Protein AF-A0A2G2FD47-F1 (afdb_monomer_lite)

Secondary structure (DSSP, 8-state):
--HHHHHHHHHHHTS---PPPP-GGGTTTEEEEEE-GGGHHHH-SEEEEEE---BPPGGGTTSB-B-HHHHHTSS-EEEEEE-GGGEEEEEEEETTEEEPPP---EEEEEETTTTEEEEEETTEEEEEEEEEEEEEEEEEBSSSTTPEEEEEEEEEEEE-

Sequence (160 aa):
MNKLILIIITLVFFINVSGQTFSKKDFVKTDWFTENNDSLFFVSDTIQLIQYTNYGSESAKGQYAEYEMKYFDHGDYLKFSFKRFGQFKYRGTYNNYKNFVPIAEFTWKFDKRKQVLKVFKEKQLQFKLKPISNEQIKIESRFAGQDLLTTNKLTLLKIE

Radius of gyration: 19.38 Å; chains: 1; bounding box: 33×54×52 Å

Foldseek 3Di:
DPPVVVVVVVVVVPPDPPFDADDPVVAEFWKWKWAQVVNCVLVDQKTKTWTQDAAADPVRGPHGFFDVCQVVVHFWMKMWGQYPPFFIAMWITDRNRTHHDPRQRKGWDADRVVQWIWIDGPNHTDWIKHWGDKDWDWGGTPHDPPDTDITIMIMIGTDD

Structure (mmCIF, N/CA/C/O backbone):
data_AF-A0A2G2FD47-F1
#
_entry.id   AF-A0A2G2FD47-F1
#
loop_
_atom_site.group_PDB
_atom_site.id
_atom_site.type_symbol
_atom_site.label_atom_id
_atom_site.label_alt_id
_atom_site.label_comp_id
_atom_site.label_asym_id
_atom_site.label_entity_id
_atom_site.label_seq_id
_atom_site.pdbx_PDB_ins_code
_atom_site.Cartn_x
_atom_site.Cartn_y
_atom_site.Cartn_z
_atom_site.occupancy
_atom_site.B_iso_or_equiv
_atom_site.auth_seq_id
_atom_site.auth_comp_id
_atom_site.auth_asym_id
_atom_site.auth_atom_id
_atom_site.pdbx_PDB_model_num
ATOM 1 N N . MET A 1 1 ? 13.545 -41.176 31.995 1.00 54.75 1 MET A N 1
ATOM 2 C CA . MET A 1 1 ? 14.304 -40.040 31.430 1.00 54.75 1 MET A CA 1
ATOM 3 C C . MET A 1 1 ? 13.504 -39.257 30.369 1.00 54.75 1 MET A C 1
ATOM 5 O O . MET A 1 1 ? 14.101 -38.660 29.490 1.00 54.75 1 MET A O 1
ATOM 9 N N . ASN A 1 2 ? 12.161 -39.194 30.466 1.00 59.25 2 ASN A N 1
ATOM 10 C CA . ASN A 1 2 ? 11.312 -38.720 29.350 1.00 59.25 2 ASN A CA 1
ATOM 11 C C . ASN A 1 2 ? 10.534 -37.422 29.636 1.00 59.25 2 ASN A C 1
ATOM 13 O O . ASN A 1 2 ? 10.064 -36.783 28.704 1.00 59.25 2 ASN A O 1
ATOM 17 N N . LYS A 1 3 ? 10.402 -36.998 30.902 1.00 59.41 3 LYS A N 1
ATOM 18 C CA . LYS A 1 3 ? 9.655 -35.772 31.254 1.00 59.41 3 LYS A CA 1
ATOM 19 C C . LYS A 1 3 ? 10.472 -34.493 31.038 1.00 59.41 3 LYS A C 1
ATOM 21 O O . LYS A 1 3 ? 9.927 -33.484 30.617 1.00 59.41 3 LYS A O 1
ATOM 26 N N . LEU A 1 4 ? 11.783 -34.562 31.273 1.00 69.75 4 LEU A N 1
ATOM 27 C CA . LEU A 1 4 ? 12.704 -33.426 31.141 1.00 69.75 4 LEU A CA 1
ATOM 28 C C . LEU A 1 4 ? 12.897 -33.014 29.672 1.00 69.75 4 LEU A C 1
ATOM 30 O O . LEU A 1 4 ? 12.887 -31.830 29.359 1.00 69.75 4 LEU A O 1
ATOM 34 N N . ILE A 1 5 ? 12.959 -33.994 28.766 1.00 72.88 5 ILE A N 1
ATOM 35 C CA . ILE A 1 5 ? 13.027 -33.766 27.315 1.00 72.88 5 ILE A CA 1
ATOM 36 C C . ILE A 1 5 ? 11.739 -33.099 26.809 1.00 72.88 5 ILE A C 1
ATOM 38 O O . ILE A 1 5 ? 11.809 -32.156 26.027 1.00 72.88 5 ILE A O 1
ATOM 42 N N . LEU A 1 6 ? 10.569 -33.523 27.302 1.00 68.88 6 LEU A N 1
ATOM 43 C CA . LEU A 1 6 ? 9.285 -32.950 26.887 1.00 68.88 6 LEU A CA 1
ATOM 44 C C . LEU A 1 6 ? 9.140 -31.471 27.289 1.00 68.88 6 LEU A C 1
ATOM 46 O O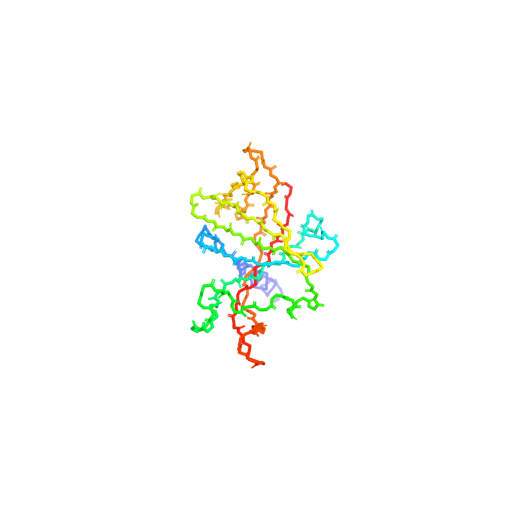 . LEU A 1 6 ? 8.576 -30.693 26.529 1.00 68.88 6 LEU A O 1
ATOM 50 N N . ILE A 1 7 ? 9.678 -31.087 28.455 1.00 73.12 7 ILE A N 1
ATOM 51 C CA . ILE A 1 7 ? 9.686 -29.700 28.961 1.00 73.12 7 ILE A CA 1
ATOM 52 C C . ILE A 1 7 ? 10.640 -28.818 28.148 1.00 73.12 7 ILE A C 1
ATOM 54 O O . ILE A 1 7 ? 10.319 -27.672 27.847 1.00 73.12 7 ILE A O 1
ATOM 58 N N . ILE A 1 8 ? 11.804 -29.350 27.765 1.00 67.81 8 ILE A N 1
ATOM 59 C CA . ILE A 1 8 ? 12.760 -28.625 26.919 1.00 67.81 8 ILE A CA 1
ATOM 60 C C . ILE A 1 8 ? 12.162 -28.402 25.524 1.00 67.81 8 ILE A C 1
ATOM 62 O O . ILE A 1 8 ? 12.252 -27.297 24.997 1.00 67.81 8 ILE A O 1
ATOM 66 N N . ILE A 1 9 ? 11.482 -29.403 24.953 1.00 65.19 9 ILE A N 1
ATOM 67 C CA . ILE A 1 9 ? 10.825 -29.279 23.644 1.00 65.19 9 ILE A CA 1
ATOM 68 C C . ILE A 1 9 ? 9.699 -28.235 23.686 1.00 65.19 9 ILE A C 1
ATOM 70 O O . ILE A 1 9 ? 9.634 -27.394 22.793 1.00 65.19 9 ILE A O 1
ATOM 74 N N . THR A 1 10 ? 8.851 -28.212 24.721 1.00 63.12 10 THR A N 1
ATOM 75 C CA . THR A 1 10 ? 7.810 -27.174 24.838 1.00 63.12 10 THR A CA 1
ATOM 76 C C . THR A 1 10 ? 8.385 -25.779 25.068 1.00 63.12 10 THR A C 1
ATOM 78 O O . THR A 1 10 ? 7.866 -24.832 24.481 1.00 63.12 10 THR A O 1
ATOM 81 N N . LEU A 1 11 ? 9.477 -25.622 25.827 1.00 60.38 11 LEU A N 1
ATOM 82 C CA . LEU A 1 11 ? 10.134 -24.317 25.996 1.00 60.38 11 LEU A CA 1
ATOM 83 C C . LEU A 1 11 ? 10.708 -23.768 24.678 1.00 60.38 11 LEU A C 1
ATOM 85 O O . LEU A 1 11 ? 10.678 -22.559 24.458 1.00 60.38 11 LEU A O 1
ATOM 89 N N . VAL A 1 12 ? 11.194 -24.643 23.789 1.00 59.81 12 VAL A N 1
ATOM 90 C CA . VAL A 1 12 ? 11.773 -24.252 22.490 1.00 59.81 12 VAL A CA 1
ATOM 91 C C . VAL A 1 12 ? 10.702 -23.777 21.493 1.00 59.81 12 VAL A C 1
ATOM 93 O O . VAL A 1 12 ? 10.982 -22.920 20.659 1.00 59.81 12 VAL A O 1
ATOM 96 N N . PHE A 1 13 ? 9.446 -24.222 21.619 1.00 57.09 13 PHE A N 1
ATOM 97 C CA . PHE A 1 13 ? 8.336 -23.692 20.807 1.00 57.09 13 PHE A CA 1
ATOM 98 C C . PHE A 1 13 ? 7.789 -22.341 21.298 1.00 57.09 13 PHE A C 1
ATOM 100 O O . PHE A 1 13 ? 7.105 -21.652 20.543 1.00 57.09 13 PHE A O 1
ATOM 107 N N . PHE A 1 14 ? 8.114 -21.921 22.527 1.00 54.12 14 PHE A N 1
ATOM 108 C CA . PHE A 1 14 ? 7.771 -20.589 23.046 1.00 54.12 14 PHE A CA 1
ATOM 109 C C . PHE A 1 14 ? 8.799 -19.510 22.694 1.00 54.12 14 PHE A C 1
ATOM 111 O O . PHE A 1 14 ? 8.625 -18.355 23.091 1.00 54.12 14 PHE A O 1
ATOM 118 N N . ILE A 1 15 ? 9.852 -19.842 21.935 1.00 54.75 15 ILE A N 1
ATOM 119 C CA . ILE A 1 15 ? 10.836 -18.861 21.474 1.00 54.75 15 ILE A CA 1
ATOM 120 C C . ILE A 1 15 ? 10.205 -18.023 20.353 1.00 54.75 15 ILE A C 1
ATOM 122 O O . ILE A 1 15 ? 10.418 -18.243 19.170 1.00 54.75 15 ILE A O 1
ATOM 126 N N . ASN A 1 16 ? 9.396 -17.056 20.779 1.00 45.72 16 ASN A N 1
ATOM 127 C CA . ASN A 1 16 ? 9.022 -15.837 20.081 1.00 45.72 16 ASN A CA 1
ATOM 128 C C . ASN A 1 16 ? 8.660 -16.012 18.601 1.00 45.72 16 ASN A C 1
ATOM 130 O O . ASN A 1 16 ? 9.454 -15.715 17.707 1.00 45.72 16 ASN A O 1
ATOM 134 N N . VAL A 1 17 ? 7.382 -16.306 18.346 1.00 49.72 17 VAL A N 1
ATOM 135 C CA . VAL A 1 17 ? 6.717 -15.806 17.135 1.00 49.72 17 VAL A CA 1
ATOM 136 C C . VAL A 1 17 ? 6.630 -14.279 17.267 1.00 49.72 17 VAL A C 1
ATOM 138 O O . VAL A 1 17 ? 5.586 -13.707 17.578 1.00 49.72 17 VAL A O 1
ATOM 141 N N . SER A 1 18 ? 7.766 -13.602 17.109 1.00 56.28 18 SER A N 1
ATOM 142 C CA . SER A 1 18 ? 7.821 -12.152 16.986 1.00 56.28 18 SER A CA 1
ATOM 143 C C . SER A 1 18 ? 7.249 -11.805 15.621 1.00 56.28 18 SER A C 1
ATOM 145 O O . SER A 1 18 ? 7.959 -11.785 14.618 1.00 56.28 18 SER A O 1
ATOM 147 N N . GLY A 1 19 ? 5.936 -11.581 15.574 1.00 65.44 19 GLY A N 1
ATOM 148 C CA . GLY A 1 19 ? 5.288 -11.028 14.390 1.00 65.44 19 GLY A CA 1
ATOM 149 C C . GLY A 1 19 ? 5.933 -9.695 13.998 1.00 65.44 19 GLY A C 1
ATOM 150 O O . GLY A 1 19 ? 6.402 -8.939 14.858 1.00 65.44 19 GLY A O 1
ATOM 151 N N . GLN A 1 20 ? 5.963 -9.398 12.696 1.00 80.50 20 GLN A N 1
ATOM 152 C CA . GLN A 1 20 ? 6.461 -8.111 12.211 1.00 80.50 20 GLN A CA 1
ATOM 153 C C . GLN A 1 20 ? 5.692 -6.970 12.893 1.00 80.50 20 GLN A C 1
ATOM 155 O O . GLN A 1 20 ? 4.461 -6.961 12.929 1.00 80.50 20 GLN A O 1
ATOM 160 N N . THR A 1 21 ? 6.423 -6.013 13.465 1.00 88.50 21 THR A N 1
ATOM 161 C CA . THR A 1 21 ? 5.822 -4.841 14.107 1.00 88.50 21 THR A CA 1
ATOM 162 C C . THR A 1 21 ? 5.853 -3.667 13.146 1.00 88.50 21 THR A C 1
ATOM 164 O O . THR A 1 21 ? 6.919 -3.211 12.743 1.00 88.50 21 THR A O 1
ATOM 167 N N . PHE A 1 22 ? 4.678 -3.130 12.853 1.00 93.12 22 PHE A N 1
ATOM 168 C CA . PHE A 1 22 ? 4.490 -1.975 11.994 1.00 93.12 22 PHE A CA 1
ATOM 169 C C . PHE A 1 22 ? 4.301 -0.698 12.809 1.00 93.12 22 PHE A C 1
ATOM 171 O O . PHE A 1 22 ? 3.933 -0.687 13.993 1.00 93.12 22 PHE A O 1
ATOM 178 N N . SER A 1 23 ? 4.546 0.421 12.148 1.00 93.00 23 SER A N 1
ATOM 179 C CA . SER A 1 23 ? 4.448 1.767 12.676 1.00 93.00 23 SER A CA 1
ATOM 180 C C . SER A 1 23 ? 3.790 2.698 11.660 1.00 93.00 23 SER A C 1
ATOM 182 O O . SER A 1 23 ? 3.687 2.418 10.472 1.00 93.00 23 SER A O 1
ATOM 184 N N . LYS A 1 24 ? 3.393 3.892 12.108 1.00 91.31 24 LYS A N 1
ATOM 185 C CA . LYS A 1 24 ? 2.857 4.923 11.208 1.00 91.31 24 LYS A CA 1
ATOM 186 C C . LYS A 1 24 ? 3.849 5.321 10.101 1.00 91.31 24 LYS A C 1
ATOM 188 O O . LYS A 1 24 ? 3.416 5.804 9.056 1.00 91.31 24 LYS A O 1
ATOM 193 N N . LYS A 1 25 ? 5.159 5.166 10.335 1.00 91.38 25 LYS A N 1
ATOM 194 C CA . LYS A 1 25 ? 6.200 5.544 9.370 1.00 91.38 25 LYS A CA 1
ATOM 195 C C . LYS A 1 25 ? 6.193 4.649 8.133 1.00 91.38 25 LYS A C 1
ATOM 197 O O . LYS A 1 25 ? 6.512 5.146 7.064 1.00 91.38 25 LYS A O 1
ATOM 202 N N . ASP A 1 26 ? 5.740 3.409 8.277 1.00 91.00 26 ASP A N 1
ATOM 203 C CA . ASP A 1 26 ? 5.666 2.432 7.184 1.00 91.00 26 ASP A CA 1
ATOM 204 C C . ASP A 1 26 ? 4.558 2.771 6.174 1.00 91.00 26 ASP A C 1
ATOM 206 O O . ASP A 1 26 ? 4.576 2.313 5.039 1.00 91.00 26 ASP A O 1
ATOM 210 N N . PHE A 1 27 ? 3.615 3.632 6.571 1.00 92.00 27 PHE A N 1
ATOM 211 C CA . PHE A 1 27 ? 2.508 4.082 5.728 1.00 92.00 27 PHE A CA 1
ATOM 212 C C . PHE A 1 27 ? 2.632 5.557 5.333 1.00 92.00 27 PHE A C 1
ATOM 214 O O . PHE A 1 27 ? 2.196 5.956 4.263 1.00 92.00 27 PHE A O 1
ATOM 221 N N . VAL A 1 28 ? 3.190 6.437 6.164 1.00 93.94 28 VAL A N 1
ATOM 222 C CA . VAL A 1 28 ? 3.151 7.878 5.865 1.00 93.94 28 VAL A CA 1
ATOM 223 C C . VAL A 1 28 ? 4.005 8.244 4.643 1.00 93.94 28 VAL A C 1
ATOM 225 O O . VAL A 1 28 ? 5.170 7.883 4.559 1.00 93.94 28 VAL A O 1
ATOM 228 N N . LYS A 1 29 ? 3.443 9.053 3.737 1.00 93.25 29 LYS A N 1
ATOM 229 C CA . LYS A 1 29 ? 4.070 9.487 2.473 1.00 93.25 29 LYS A CA 1
ATOM 230 C C . LYS A 1 29 ? 4.461 8.324 1.557 1.00 93.25 29 LYS A C 1
ATOM 232 O O . LYS A 1 29 ? 5.484 8.394 0.885 1.00 93.25 29 LYS A O 1
ATOM 237 N N . THR A 1 30 ? 3.632 7.293 1.517 1.00 94.94 30 THR A N 1
ATOM 238 C CA . THR A 1 30 ? 3.832 6.150 0.629 1.00 94.94 30 THR A CA 1
ATOM 239 C C . THR A 1 30 ? 2.712 6.081 -0.396 1.00 94.94 30 THR A C 1
ATOM 241 O O . THR A 1 30 ? 1.572 6.481 -0.124 1.00 94.94 30 THR A O 1
ATOM 244 N N . ASP A 1 31 ? 3.065 5.597 -1.578 1.00 95.31 31 ASP A N 1
ATOM 245 C CA . ASP A 1 31 ? 2.145 5.328 -2.667 1.00 95.31 31 ASP A CA 1
ATOM 246 C C . ASP A 1 31 ? 2.240 3.831 -2.996 1.00 95.31 31 ASP A C 1
ATOM 248 O O . ASP A 1 31 ? 3.328 3.256 -2.975 1.00 95.31 31 ASP A O 1
ATOM 252 N N . TRP A 1 32 ? 1.096 3.200 -3.245 1.00 95.75 32 TRP A N 1
ATOM 253 C CA . TRP A 1 32 ? 0.967 1.753 -3.426 1.00 95.75 32 TRP A CA 1
ATOM 254 C C . TRP A 1 32 ? 0.015 1.425 -4.566 1.00 95.75 32 TRP A C 1
ATOM 256 O O . TRP A 1 32 ? -0.806 2.262 -4.944 1.00 95.75 32 TRP A O 1
ATOM 266 N N . PHE A 1 33 ? 0.057 0.187 -5.042 1.00 94.81 33 PHE A N 1
ATOM 267 C CA . PHE A 1 33 ? -0.939 -0.372 -5.940 1.00 94.81 33 PHE A CA 1
ATOM 268 C C . PHE A 1 33 ? -1.344 -1.794 -5.559 1.00 94.81 33 PHE A C 1
ATOM 270 O O . PHE A 1 33 ? -0.608 -2.494 -4.875 1.00 94.81 33 PHE A O 1
ATOM 277 N N . THR A 1 34 ? -2.538 -2.203 -5.967 1.00 93.69 34 THR A N 1
ATOM 278 C CA . THR A 1 34 ? -3.085 -3.543 -5.724 1.00 93.69 34 THR A CA 1
ATOM 279 C C . THR A 1 34 ? -3.925 -3.978 -6.908 1.00 93.69 34 THR A C 1
ATOM 281 O O . THR A 1 34 ? -4.458 -3.131 -7.632 1.00 93.69 34 THR A O 1
ATOM 284 N N . GLU A 1 35 ? -4.060 -5.284 -7.068 1.00 91.94 35 GLU A N 1
ATOM 285 C CA . GLU A 1 35 ? -4.931 -5.881 -8.065 1.00 91.94 35 GLU A CA 1
ATOM 286 C C . GLU A 1 35 ? -6.386 -5.513 -7.774 1.00 91.94 35 GLU A C 1
ATOM 288 O O . GLU A 1 35 ? -6.817 -5.446 -6.620 1.00 91.94 35 GLU A O 1
ATOM 293 N N . ASN A 1 36 ? -7.151 -5.243 -8.825 1.00 87.56 36 ASN A N 1
ATOM 294 C CA . ASN A 1 36 ? -8.580 -5.001 -8.689 1.00 87.56 36 ASN A CA 1
ATOM 295 C C . ASN A 1 36 ? -9.361 -5.527 -9.889 1.00 87.56 36 ASN A C 1
ATOM 297 O O . ASN A 1 36 ? -10.332 -4.902 -10.323 1.00 87.56 36 ASN A O 1
ATOM 301 N N . ASN A 1 37 ? -8.934 -6.682 -10.400 1.00 81.12 37 ASN A N 1
ATOM 302 C CA . ASN A 1 37 ? -9.770 -7.465 -11.291 1.00 81.12 37 ASN A CA 1
ATOM 303 C C . ASN A 1 37 ? -11.102 -7.766 -10.575 1.00 81.12 37 ASN A C 1
ATOM 305 O O . ASN A 1 37 ? -11.111 -8.002 -9.365 1.00 81.12 37 ASN A O 1
ATOM 309 N N . ASP A 1 38 ? -12.228 -7.646 -11.274 1.00 75.12 38 ASP A N 1
ATOM 310 C CA . ASP A 1 38 ? -13.574 -7.935 -10.748 1.00 75.12 38 ASP A CA 1
ATOM 311 C C . ASP A 1 38 ? -13.981 -7.208 -9.441 1.00 75.12 38 ASP A C 1
ATOM 313 O O . ASP A 1 38 ? -14.854 -7.662 -8.704 1.00 75.12 38 ASP A O 1
ATOM 317 N N . SER A 1 39 ? -13.387 -6.046 -9.127 1.00 73.06 39 SER A N 1
ATOM 318 C CA . SER A 1 39 ? -13.635 -5.298 -7.871 1.00 73.06 39 SER A CA 1
ATOM 319 C C . SER A 1 39 ? -13.257 -6.051 -6.579 1.00 73.06 39 SER A C 1
ATOM 321 O O . SER A 1 39 ? -13.762 -5.732 -5.494 1.00 73.06 39 SER A O 1
ATOM 323 N N . LEU A 1 40 ? -12.342 -7.023 -6.668 1.00 70.12 40 LEU A N 1
ATOM 324 C CA . LEU A 1 40 ? -11.953 -7.905 -5.562 1.00 70.12 40 LEU A CA 1
ATOM 325 C C . LEU A 1 40 ? -11.390 -7.179 -4.333 1.00 70.12 40 LEU A C 1
ATOM 327 O O . LEU A 1 40 ? -11.525 -7.694 -3.223 1.00 70.12 40 LEU A O 1
ATOM 331 N N . PHE A 1 41 ? -10.834 -5.970 -4.470 1.00 78.12 41 PHE A N 1
ATOM 332 C CA . PHE A 1 41 ? -10.280 -5.219 -3.335 1.00 78.12 41 PHE A CA 1
ATOM 333 C C . PHE A 1 41 ? -11.278 -5.038 -2.182 1.00 78.12 41 PHE A C 1
ATOM 335 O O . PHE A 1 41 ? -10.908 -5.122 -1.011 1.00 78.12 41 PHE A O 1
ATOM 342 N N . PHE A 1 42 ? -12.547 -4.763 -2.495 1.00 72.25 42 PHE A N 1
ATOM 343 C CA . PHE A 1 42 ? -13.551 -4.480 -1.468 1.00 72.25 42 PHE A CA 1
ATOM 344 C C . PHE A 1 42 ? -14.136 -5.748 -0.841 1.00 72.25 42 PHE A C 1
ATOM 346 O O . PHE A 1 42 ? -14.656 -5.680 0.278 1.00 72.25 42 PHE A O 1
ATOM 353 N N . VAL A 1 43 ? -14.030 -6.883 -1.535 1.00 75.25 43 VAL A N 1
ATOM 354 C CA . VAL A 1 43 ? -14.620 -8.168 -1.137 1.00 75.25 43 VAL A CA 1
ATOM 355 C C . VAL A 1 43 ? -13.601 -9.066 -0.437 1.00 75.25 43 VAL A C 1
ATOM 357 O O . VAL A 1 43 ? -13.970 -9.759 0.502 1.00 75.25 43 VAL A O 1
ATOM 360 N N . SER A 1 44 ? -12.330 -9.026 -0.844 1.00 81.31 44 SER A N 1
ATOM 361 C CA . SER A 1 44 ? -11.290 -9.916 -0.327 1.00 81.31 44 SER A CA 1
ATOM 362 C C . SER A 1 44 ? -10.980 -9.679 1.154 1.00 81.31 44 SER A C 1
ATOM 364 O O . SER A 1 44 ? -10.843 -8.540 1.615 1.00 81.31 44 SER A O 1
ATOM 366 N N . ASP A 1 45 ? -10.773 -10.778 1.880 1.00 87.06 45 ASP A N 1
ATOM 367 C CA . ASP A 1 45 ? -10.291 -10.762 3.261 1.00 87.06 45 ASP A CA 1
ATOM 368 C C . ASP A 1 45 ? -8.812 -10.385 3.344 1.00 87.06 45 ASP A C 1
ATOM 370 O O . ASP A 1 45 ? -8.363 -9.843 4.350 1.00 87.06 45 ASP A O 1
ATOM 374 N N . THR A 1 46 ? -8.034 -10.644 2.290 1.00 90.62 46 THR A N 1
ATOM 375 C CA . THR A 1 46 ? -6.601 -10.331 2.243 1.00 90.62 46 THR A CA 1
ATOM 376 C C . THR A 1 46 ? -6.273 -9.467 1.033 1.00 90.62 46 THR A C 1
ATOM 378 O O . THR A 1 46 ? -6.685 -9.749 -0.088 1.00 90.62 46 THR A O 1
ATOM 381 N N . ILE A 1 47 ? -5.502 -8.408 1.258 1.00 91.88 47 ILE A N 1
ATOM 382 C CA . ILE A 1 47 ? -5.114 -7.419 0.253 1.00 91.88 47 ILE A CA 1
ATOM 383 C C . ILE A 1 47 ? -3.591 -7.378 0.168 1.00 91.88 47 ILE A C 1
ATOM 385 O O . ILE A 1 47 ? -2.909 -7.297 1.190 1.00 91.88 47 ILE A O 1
ATOM 389 N N . GLN A 1 48 ? -3.058 -7.376 -1.052 1.00 94.25 48 GLN A N 1
ATOM 390 C CA . GLN A 1 48 ? -1.628 -7.217 -1.314 1.00 94.25 48 GLN A CA 1
ATOM 391 C C . GLN A 1 48 ? -1.359 -5.842 -1.920 1.00 94.25 48 GLN A C 1
ATOM 393 O O . GLN A 1 48 ? -1.853 -5.522 -2.997 1.00 94.25 48 GLN A O 1
ATOM 398 N N . LEU A 1 49 ? -0.575 -5.021 -1.230 1.00 95.25 49 LEU A N 1
ATOM 399 C CA . LEU A 1 49 ? -0.150 -3.712 -1.707 1.00 95.25 49 LEU A CA 1
ATOM 400 C C . LEU A 1 49 ? 1.305 -3.777 -2.164 1.00 95.25 49 LEU A C 1
ATOM 402 O O . LEU A 1 49 ? 2.178 -4.128 -1.376 1.00 95.25 49 LEU A O 1
ATOM 406 N N . ILE A 1 50 ? 1.580 -3.372 -3.397 1.00 97.06 50 ILE A N 1
ATOM 407 C CA . ILE A 1 50 ? 2.934 -3.207 -3.926 1.00 97.06 50 ILE A CA 1
ATOM 408 C C . ILE A 1 50 ? 3.317 -1.733 -3.859 1.00 97.06 50 ILE A C 1
ATOM 410 O O . ILE A 1 50 ? 2.536 -0.869 -4.256 1.00 97.06 50 ILE A O 1
ATOM 414 N N . GLN A 1 51 ? 4.490 -1.421 -3.320 1.00 97.00 51 GLN A N 1
ATOM 415 C CA . GLN A 1 51 ? 4.916 -0.040 -3.130 1.00 97.00 51 GLN A CA 1
ATOM 416 C C . GLN A 1 51 ? 5.454 0.566 -4.429 1.00 97.00 51 GLN A C 1
ATOM 418 O O . GLN A 1 51 ? 6.135 -0.095 -5.211 1.00 97.00 51 GLN A O 1
ATOM 423 N N . TYR A 1 52 ? 5.217 1.859 -4.622 1.00 95.56 52 TYR A N 1
ATOM 424 C CA . TYR A 1 52 ? 6.009 2.665 -5.541 1.00 95.56 52 TYR A CA 1
ATOM 425 C C . TYR A 1 52 ? 7.241 3.219 -4.820 1.00 95.56 52 TYR A C 1
ATOM 427 O O . TYR A 1 52 ? 7.127 4.092 -3.954 1.00 95.56 52 TYR A O 1
ATOM 435 N N . THR A 1 53 ? 8.420 2.712 -5.166 1.00 92.62 53 THR A N 1
ATOM 436 C CA . THR A 1 53 ? 9.711 3.092 -4.572 1.00 92.62 53 THR A CA 1
ATOM 437 C C . THR A 1 53 ? 10.706 3.626 -5.597 1.00 92.62 53 THR A C 1
ATOM 439 O O . THR A 1 53 ? 11.649 4.319 -5.219 1.00 92.62 53 THR A O 1
ATOM 442 N N . ASN A 1 54 ? 10.493 3.347 -6.881 1.00 90.75 54 ASN A N 1
ATOM 443 C CA . ASN A 1 54 ? 11.424 3.621 -7.963 1.00 90.75 54 ASN A CA 1
ATOM 444 C C . ASN A 1 54 ? 10.839 4.679 -8.901 1.00 90.75 54 ASN A C 1
ATOM 446 O O . ASN A 1 54 ? 9.728 4.547 -9.409 1.00 90.75 54 ASN A O 1
ATOM 450 N N . TYR A 1 55 ? 11.590 5.744 -9.159 1.00 87.94 55 TYR A N 1
ATOM 451 C CA . TYR A 1 55 ? 11.200 6.741 -10.153 1.00 87.94 55 TYR A CA 1
ATOM 452 C C . TYR A 1 55 ? 11.711 6.348 -11.538 1.00 87.94 55 TYR A C 1
ATOM 454 O O . TYR A 1 55 ? 12.710 5.642 -11.663 1.00 87.94 55 TYR A O 1
ATOM 462 N N . GLY A 1 56 ? 11.010 6.806 -12.575 1.00 84.69 56 GLY A N 1
ATOM 463 C CA . GLY A 1 56 ? 11.428 6.638 -13.961 1.00 84.69 56 GLY A 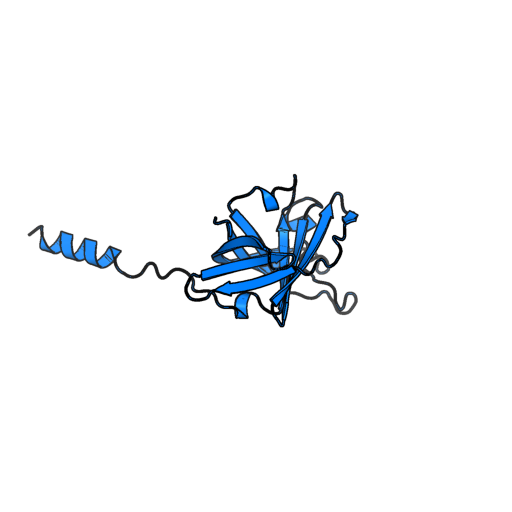CA 1
ATOM 464 C C . GLY A 1 56 ? 12.759 7.324 -14.270 1.00 84.69 56 GLY A C 1
ATOM 465 O O . GLY A 1 56 ? 13.291 8.096 -13.468 1.00 84.69 56 GLY A O 1
ATOM 466 N N . SER A 1 57 ? 13.274 7.047 -15.469 1.00 83.38 57 SER A N 1
ATOM 467 C CA . SER A 1 57 ? 14.459 7.710 -16.019 1.00 83.38 57 SER A CA 1
ATOM 468 C C . SER A 1 57 ? 14.292 9.232 -16.054 1.00 83.38 57 SER A C 1
ATOM 470 O O . SER A 1 57 ? 13.194 9.769 -15.903 1.00 83.38 57 SER A O 1
ATOM 472 N N . GLU A 1 58 ? 15.382 9.953 -16.311 1.00 80.69 58 GLU A N 1
ATOM 473 C CA . GLU A 1 58 ? 15.378 11.419 -16.381 1.00 80.69 58 GLU A CA 1
ATOM 474 C C . GLU A 1 58 ? 14.327 11.977 -17.363 1.00 80.69 58 GLU A C 1
ATOM 476 O O . GLU A 1 58 ? 13.652 12.961 -17.061 1.00 80.69 58 GLU A O 1
ATOM 481 N N . SER A 1 59 ? 14.093 11.279 -18.480 1.00 79.44 59 SER A N 1
ATOM 482 C CA . SER A 1 59 ? 13.052 11.583 -19.475 1.00 79.44 59 SER A CA 1
ATOM 483 C C . SER A 1 59 ? 11.606 11.370 -18.993 1.00 79.44 59 SER A C 1
ATOM 485 O O . SER A 1 59 ? 10.676 11.882 -19.611 1.00 79.44 59 SER A O 1
ATOM 487 N N . ALA A 1 60 ? 11.398 10.649 -17.888 1.00 80.38 60 ALA A N 1
ATOM 488 C CA . ALA A 1 60 ? 10.099 10.344 -17.281 1.00 80.38 60 ALA A CA 1
ATOM 489 C C . ALA A 1 60 ? 10.009 10.845 -15.825 1.00 80.38 60 ALA A C 1
ATOM 491 O O . ALA A 1 60 ? 9.298 10.275 -14.989 1.00 80.38 60 ALA A O 1
ATOM 492 N N . LYS A 1 61 ? 10.739 11.922 -15.507 1.00 72.62 61 LYS A N 1
ATOM 493 C CA . LYS A 1 61 ? 10.838 12.483 -14.156 1.00 72.62 61 LYS A CA 1
ATOM 494 C C . LYS A 1 61 ? 9.455 12.742 -13.549 1.00 72.62 61 LYS A C 1
ATOM 496 O O . LYS A 1 61 ? 8.614 13.426 -14.126 1.00 72.62 61 LYS A O 1
ATOM 501 N N . GLY A 1 62 ? 9.232 12.197 -12.354 1.00 78.94 62 GLY A N 1
ATOM 502 C CA . GLY A 1 62 ? 7.961 12.305 -11.627 1.00 78.94 62 GLY A CA 1
ATOM 503 C C . GLY A 1 62 ? 6.968 11.168 -11.888 1.00 78.94 62 GLY A C 1
ATOM 504 O O . GLY A 1 62 ? 5.921 11.137 -11.245 1.00 78.94 62 GLY A O 1
ATOM 505 N N . GLN A 1 63 ? 7.290 10.220 -12.773 1.00 87.81 63 GLN A N 1
ATOM 506 C CA . GLN A 1 63 ? 6.551 8.965 -12.915 1.00 87.81 63 GLN A CA 1
ATOM 507 C C . GLN A 1 63 ? 7.250 7.835 -12.159 1.00 87.81 63 GLN A C 1
ATOM 509 O O . GLN A 1 63 ? 8.465 7.861 -11.965 1.00 87.81 63 GLN A O 1
ATOM 514 N N . TYR A 1 64 ? 6.474 6.841 -11.738 1.00 91.62 64 TYR A N 1
ATOM 515 C CA . TYR A 1 64 ? 6.992 5.633 -11.108 1.00 91.62 64 TYR A CA 1
ATOM 516 C C . TYR A 1 64 ? 7.407 4.599 -12.152 1.00 91.62 64 TYR A C 1
ATOM 518 O O . TYR A 1 64 ? 6.717 4.426 -13.160 1.00 91.62 64 TYR A O 1
ATOM 526 N N . ALA A 1 65 ? 8.532 3.931 -11.910 1.00 92.25 65 ALA A N 1
ATOM 527 C CA . ALA A 1 65 ? 9.102 2.952 -12.826 1.00 92.25 65 ALA A CA 1
ATOM 528 C C . ALA A 1 65 ? 8.403 1.592 -12.745 1.00 92.25 65 ALA A C 1
ATOM 530 O O . ALA A 1 65 ? 8.387 0.873 -13.736 1.00 92.25 65 ALA A O 1
ATOM 531 N N . GLU A 1 66 ? 7.782 1.259 -11.613 1.00 93.19 66 GLU A N 1
ATOM 532 C CA . GLU A 1 66 ? 7.048 0.009 -11.411 1.00 93.19 66 GLU A CA 1
ATOM 533 C C . GLU A 1 66 ? 5.965 -0.191 -12.473 1.00 93.19 66 GLU A C 1
ATOM 535 O O . GLU A 1 66 ? 5.153 0.712 -12.692 1.00 93.19 66 GLU A O 1
ATOM 540 N N . TYR A 1 67 ? 5.920 -1.361 -13.113 1.00 91.75 67 TYR A N 1
ATOM 541 C CA . TYR A 1 67 ? 4.953 -1.675 -14.166 1.00 91.75 67 TYR A CA 1
ATOM 542 C C . TYR A 1 67 ? 3.790 -2.530 -13.644 1.00 91.75 67 TYR A C 1
ATOM 544 O O . TYR A 1 67 ? 3.847 -3.755 -13.674 1.00 91.75 67 TYR A O 1
ATOM 552 N N . GLU A 1 68 ? 2.698 -1.896 -13.202 1.00 92.62 68 GLU A N 1
ATOM 553 C CA . GLU A 1 68 ? 1.571 -2.617 -12.580 1.00 92.62 68 GLU A CA 1
ATOM 554 C C . GLU A 1 68 ? 0.900 -3.585 -13.549 1.00 92.62 68 GLU A C 1
ATOM 556 O O . GLU A 1 68 ? 0.604 -4.711 -13.173 1.00 92.62 68 GLU A O 1
ATOM 561 N N . MET A 1 69 ? 0.696 -3.159 -14.802 1.00 89.88 69 MET A N 1
ATOM 562 C CA . MET A 1 69 ? 0.002 -3.989 -15.790 1.00 89.88 69 MET A CA 1
ATOM 563 C C . MET A 1 69 ? 0.757 -5.273 -16.094 1.00 89.88 69 MET A C 1
ATOM 565 O O . MET A 1 69 ? 0.149 -6.313 -16.295 1.00 89.88 69 MET A O 1
ATOM 569 N N . LYS A 1 70 ? 2.087 -5.192 -16.123 1.00 90.69 70 LYS A N 1
ATOM 570 C CA . LYS A 1 70 ? 2.928 -6.355 -16.367 1.00 90.69 70 LYS A CA 1
ATOM 571 C C . LYS A 1 70 ? 3.033 -7.245 -15.131 1.00 90.69 70 LYS A C 1
ATOM 573 O O . LYS A 1 70 ? 3.101 -8.456 -15.262 1.00 90.69 70 LYS A O 1
ATOM 578 N N . TYR A 1 71 ? 2.985 -6.648 -13.938 1.00 91.94 71 TYR A N 1
ATOM 579 C CA . TYR A 1 71 ? 2.954 -7.395 -12.683 1.00 91.94 71 TYR A CA 1
ATOM 580 C C . TYR A 1 71 ? 1.660 -8.200 -12.493 1.00 91.94 71 TYR A C 1
ATOM 582 O O . TYR A 1 71 ? 1.726 -9.328 -12.017 1.00 91.94 71 TYR A O 1
ATOM 590 N N . PHE A 1 72 ? 0.504 -7.638 -12.859 1.00 91.56 72 PHE A N 1
ATOM 591 C CA . PHE A 1 72 ? -0.788 -8.325 -12.737 1.00 91.56 72 PHE A CA 1
ATOM 592 C C . PHE A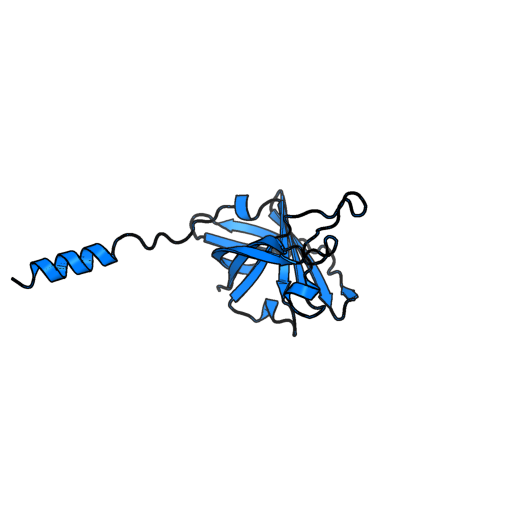 1 72 ? -1.224 -9.079 -13.997 1.00 91.56 72 PHE A C 1
ATOM 594 O O . PHE A 1 72 ? -2.190 -9.822 -13.937 1.00 91.56 72 PHE A O 1
ATOM 601 N N . ASP A 1 73 ? -0.544 -8.897 -15.130 1.00 91.06 73 ASP A N 1
ATOM 602 C CA . ASP A 1 73 ? -0.957 -9.413 -16.447 1.00 91.06 73 ASP A CA 1
ATOM 603 C C . ASP A 1 73 ? -2.310 -8.853 -16.954 1.00 91.06 73 ASP A C 1
ATOM 605 O O . ASP A 1 73 ? -2.962 -9.415 -17.830 1.00 91.06 73 ASP A O 1
ATOM 609 N N . HIS A 1 74 ? -2.749 -7.702 -16.424 1.00 89.62 74 HIS A N 1
ATOM 610 C CA . HIS A 1 74 ? -3.938 -6.973 -16.886 1.00 89.62 74 HIS A CA 1
ATOM 611 C C . HIS A 1 74 ? -3.928 -5.487 -16.469 1.00 89.62 74 HIS A C 1
ATOM 613 O O . HIS A 1 74 ? -3.077 -5.017 -15.716 1.00 89.62 74 HIS A O 1
ATOM 619 N N . GLY A 1 75 ? -4.888 -4.706 -16.977 1.00 87.44 75 GLY A N 1
ATOM 620 C CA . GLY A 1 75 ? -4.970 -3.246 -16.805 1.00 87.44 75 GLY A CA 1
ATOM 621 C C . GLY A 1 75 ? -5.667 -2.737 -15.537 1.00 87.44 75 GLY A C 1
ATOM 622 O O . GLY A 1 75 ? -5.797 -1.518 -15.373 1.00 87.44 75 GLY A O 1
ATOM 623 N N . ASP A 1 76 ? -6.113 -3.638 -14.660 1.00 89.19 76 ASP A N 1
ATOM 624 C CA . ASP A 1 76 ? -7.143 -3.345 -13.654 1.00 89.19 76 ASP A CA 1
ATOM 625 C C . ASP A 1 76 ? -6.567 -3.345 -12.238 1.00 89.19 76 ASP A C 1
ATOM 627 O O . ASP A 1 76 ? -6.338 -4.380 -11.618 1.00 89.19 76 ASP A O 1
ATOM 631 N N . TYR A 1 77 ? -6.312 -2.156 -11.703 1.00 90.50 77 TYR A N 1
ATOM 632 C CA . TYR A 1 77 ? -5.640 -2.005 -10.416 1.00 90.50 77 TYR A CA 1
ATOM 633 C C . TYR A 1 77 ? -6.088 -0.741 -9.689 1.00 90.50 77 TYR A C 1
ATOM 635 O O . TYR A 1 77 ? -6.471 0.264 -10.299 1.00 90.50 77 TYR A O 1
ATOM 643 N N . LEU A 1 78 ? -5.988 -0.753 -8.360 1.00 90.31 78 LEU A N 1
ATOM 644 C CA . LEU A 1 78 ? -6.142 0.448 -7.542 1.00 90.31 78 LEU A CA 1
ATOM 645 C C . LEU A 1 78 ? -4.772 0.983 -7.144 1.00 90.31 78 LEU A C 1
ATOM 647 O O . LEU A 1 78 ? -3.851 0.230 -6.854 1.00 90.31 78 LEU A O 1
ATOM 651 N N . LYS A 1 79 ? -4.662 2.305 -7.093 1.00 91.62 79 LYS A N 1
ATOM 652 C CA . LYS A 1 79 ? -3.538 3.056 -6.538 1.00 91.62 79 LYS A CA 1
ATOM 653 C C . LYS A 1 79 ? -3.967 3.676 -5.226 1.00 91.62 79 LYS A C 1
ATOM 655 O O . LYS A 1 79 ? -5.020 4.306 -5.196 1.00 91.62 79 LYS A O 1
ATOM 660 N N . PHE A 1 80 ? -3.144 3.583 -4.191 1.00 91.19 80 PHE A N 1
ATOM 661 C CA . PHE A 1 80 ? -3.372 4.198 -2.886 1.00 91.19 80 PHE A CA 1
ATOM 662 C C . PHE A 1 80 ? -2.263 5.172 -2.536 1.00 91.19 80 PHE A C 1
ATOM 664 O O . PHE A 1 80 ? -1.096 4.929 -2.816 1.00 91.19 80 PHE A O 1
ATOM 671 N N . SER A 1 81 ? -2.629 6.243 -1.847 1.00 92.38 81 SER A N 1
ATOM 672 C CA . SER A 1 81 ? -1.702 7.252 -1.363 1.00 92.38 81 SER A CA 1
ATOM 673 C C . SER A 1 81 ? -1.989 7.575 0.093 1.00 92.38 81 SER A C 1
ATOM 675 O O . SER A 1 81 ? -2.984 8.230 0.414 1.00 92.38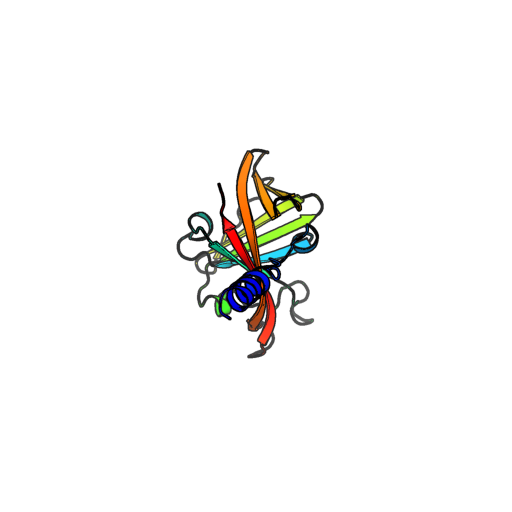 81 SER A O 1
ATOM 677 N N . PHE A 1 82 ? -1.073 7.194 0.974 1.00 92.38 82 PHE A N 1
ATOM 678 C CA . PHE A 1 82 ? -1.114 7.552 2.387 1.00 92.38 82 PHE A CA 1
ATOM 679 C C . PHE A 1 82 ? -0.296 8.825 2.593 1.00 92.38 82 PHE A C 1
ATOM 681 O O . PHE A 1 82 ? 0.927 8.799 2.719 1.00 92.38 82 PHE A O 1
ATOM 688 N N . LYS A 1 83 ? -0.946 9.988 2.603 1.00 91.00 83 LYS A N 1
ATOM 689 C CA . LYS A 1 83 ? -0.260 11.282 2.730 1.00 91.00 83 LYS A CA 1
ATOM 690 C C . LYS A 1 83 ? -0.075 11.685 4.202 1.00 91.00 83 LYS A C 1
ATOM 692 O O . LYS A 1 83 ? -0.498 10.997 5.137 1.00 91.00 83 LYS A O 1
ATOM 697 N N . ARG A 1 84 ? 0.624 12.807 4.423 1.00 87.19 84 ARG A N 1
ATOM 698 C CA . ARG A 1 84 ? 0.796 13.397 5.765 1.00 87.19 84 ARG A CA 1
ATOM 699 C C . ARG A 1 84 ? -0.562 13.764 6.376 1.00 87.19 84 ARG A C 1
ATOM 701 O O . ARG A 1 84 ? -1.568 13.856 5.683 1.00 87.19 84 ARG A O 1
ATOM 708 N N . PHE A 1 85 ? -0.568 13.936 7.698 1.00 87.31 85 PHE A N 1
ATOM 709 C CA . PHE A 1 85 ? -1.755 14.318 8.479 1.00 87.31 85 PHE A CA 1
ATOM 710 C C . PHE A 1 85 ? -2.952 13.364 8.349 1.00 87.31 85 PHE A C 1
ATOM 712 O O . PHE A 1 85 ? -4.069 13.722 8.694 1.00 87.31 85 PHE A O 1
ATOM 719 N N . GLY A 1 86 ? -2.709 12.123 7.916 1.00 88.31 86 GLY A N 1
ATOM 720 C CA . GLY A 1 86 ? -3.757 11.118 7.814 1.00 88.31 86 GLY A CA 1
ATOM 721 C C . GLY A 1 86 ? -4.632 11.270 6.575 1.00 88.31 86 GLY A C 1
ATOM 722 O O . GLY A 1 86 ? -5.688 10.670 6.551 1.00 88.31 86 GLY A O 1
ATOM 723 N N . GLN A 1 87 ? -4.246 12.036 5.553 1.00 91.19 87 GLN A N 1
ATOM 724 C CA . GLN A 1 87 ? -4.995 12.071 4.290 1.00 91.19 87 GLN A CA 1
ATOM 725 C C . GLN A 1 87 ? -4.786 10.771 3.498 1.00 91.19 87 GLN A C 1
ATOM 727 O O . GLN A 1 87 ? -3.648 10.318 3.348 1.00 91.19 87 GLN A O 1
ATOM 732 N N . PHE A 1 88 ? -5.867 10.185 2.984 1.00 89.81 88 PHE A N 1
ATOM 733 C CA . PHE A 1 88 ? -5.854 8.986 2.143 1.00 89.81 88 PHE A CA 1
ATOM 734 C C . PHE A 1 88 ? -6.465 9.311 0.781 1.00 89.81 88 PHE A C 1
ATOM 736 O O . PHE A 1 88 ? -7.500 9.967 0.706 1.00 89.81 88 PHE A O 1
ATOM 743 N N . LYS A 1 89 ? -5.825 8.870 -0.300 1.00 88.00 89 LYS A N 1
ATOM 744 C CA . LYS A 1 89 ? -6.379 8.978 -1.656 1.00 88.00 89 LYS A CA 1
ATOM 745 C C . LYS A 1 89 ? -6.290 7.626 -2.333 1.00 88.00 89 LYS A C 1
ATOM 747 O O . LYS A 1 89 ? -5.334 6.893 -2.085 1.00 88.00 89 LYS A O 1
ATOM 752 N N . TYR A 1 90 ? -7.237 7.334 -3.214 1.00 86.81 90 TYR A N 1
ATOM 753 C CA . TYR A 1 90 ? -7.112 6.195 -4.106 1.00 86.81 90 TYR A CA 1
ATOM 754 C C . TYR A 1 90 ? -7.634 6.508 -5.507 1.00 86.81 90 TYR A C 1
ATOM 756 O O . TYR A 1 90 ? -8.433 7.425 -5.691 1.00 86.81 90 TYR A O 1
ATOM 764 N N . ARG A 1 91 ? -7.137 5.776 -6.502 1.00 85.75 91 ARG A N 1
ATOM 765 C CA . ARG A 1 91 ? -7.522 5.897 -7.913 1.00 85.75 91 ARG A CA 1
ATOM 766 C C . ARG A 1 91 ? -7.604 4.510 -8.528 1.00 85.75 91 ARG A C 1
ATOM 768 O O . ARG A 1 91 ? -6.693 3.722 -8.311 1.00 85.75 91 ARG A O 1
ATOM 775 N N . GLY A 1 92 ? -8.633 4.244 -9.324 1.00 85.88 92 GLY A N 1
ATOM 776 C CA . GLY A 1 92 ? -8.721 3.010 -10.097 1.00 85.88 92 GLY A CA 1
ATOM 777 C C . GLY A 1 92 ? -8.221 3.178 -11.526 1.00 85.88 92 GLY A C 1
ATOM 778 O O . GLY A 1 92 ? -8.339 4.243 -12.133 1.00 85.88 92 GLY A O 1
ATOM 779 N N . THR A 1 93 ? -7.666 2.113 -12.073 1.00 85.44 93 THR A N 1
ATOM 780 C CA . THR A 1 93 ? -7.501 1.930 -13.514 1.00 85.44 93 THR A CA 1
ATOM 781 C C . THR A 1 93 ? -8.309 0.695 -13.876 1.00 85.44 93 THR A C 1
ATOM 783 O O . THR A 1 93 ? -8.229 -0.285 -13.147 1.00 85.44 93 THR A O 1
ATOM 786 N N . TYR A 1 94 ? -9.128 0.787 -14.921 1.00 82.38 94 TYR A N 1
ATOM 787 C CA . TYR A 1 94 ? -9.987 -0.291 -15.411 1.00 82.38 94 TYR A CA 1
ATOM 788 C C . TYR A 1 94 ? -9.968 -0.268 -16.936 1.00 82.38 94 TYR A C 1
ATOM 790 O O . TYR A 1 94 ? -10.116 0.808 -17.519 1.00 82.38 94 TYR A O 1
ATOM 798 N N . ASN A 1 95 ? -9.796 -1.412 -17.593 1.00 76.19 95 ASN A N 1
ATOM 799 C CA . ASN A 1 95 ? -9.688 -1.528 -19.050 1.00 76.19 95 ASN A CA 1
ATOM 800 C C . ASN A 1 95 ? -8.639 -0.575 -19.656 1.00 76.19 95 ASN A C 1
ATOM 802 O O . ASN A 1 95 ? -8.864 0.022 -20.704 1.00 76.19 95 ASN A O 1
ATOM 806 N N . ASN A 1 96 ? -7.510 -0.359 -18.971 1.00 70.62 96 ASN A N 1
ATOM 807 C CA . ASN A 1 96 ? -6.487 0.646 -19.318 1.00 70.62 96 ASN A CA 1
ATOM 808 C C . ASN A 1 96 ? -6.959 2.116 -19.276 1.00 70.62 96 ASN A C 1
ATOM 810 O O . ASN A 1 96 ? -6.166 3.032 -19.514 1.00 70.62 96 ASN A O 1
ATOM 814 N N . TYR A 1 97 ? -8.214 2.373 -18.906 1.00 68.69 97 TYR A N 1
ATOM 815 C CA . TYR A 1 97 ? -8.753 3.704 -18.664 1.00 68.69 97 TYR A CA 1
ATOM 816 C C . TYR A 1 97 ? -8.599 4.085 -17.197 1.00 68.69 97 TYR A C 1
ATOM 818 O O . TYR A 1 97 ? -8.820 3.304 -16.271 1.00 68.69 97 TYR A O 1
ATOM 826 N N . LYS A 1 98 ? -8.204 5.334 -16.957 1.00 64.31 98 LYS A N 1
ATOM 827 C CA . LYS A 1 98 ? -7.949 5.817 -15.602 1.00 64.31 98 LYS A CA 1
ATOM 828 C C . LYS A 1 98 ? -9.204 6.461 -15.016 1.00 64.31 98 LYS A C 1
ATOM 830 O O . LYS A 1 98 ? -9.402 7.662 -15.192 1.00 64.31 98 LYS A O 1
ATOM 835 N N . ASN A 1 99 ? -9.980 5.707 -14.244 1.00 65.44 99 ASN A N 1
ATOM 836 C CA . ASN A 1 99 ? -11.113 6.248 -13.496 1.00 65.44 99 ASN A CA 1
ATOM 837 C C . ASN A 1 99 ? -10.643 6.935 -12.209 1.00 65.44 99 ASN A C 1
ATOM 839 O O . ASN A 1 99 ? -9.966 6.363 -11.352 1.00 65.44 99 ASN A O 1
ATOM 843 N N . PHE A 1 100 ? -10.988 8.209 -12.068 1.00 61.56 100 PHE A N 1
ATOM 844 C CA . PHE A 1 100 ? -10.686 8.970 -10.867 1.00 61.56 100 PHE A CA 1
ATOM 845 C C . PHE A 1 100 ? -11.912 8.994 -9.961 1.00 61.56 100 PHE A C 1
ATOM 847 O O . PHE A 1 100 ? -12.948 9.529 -10.347 1.00 61.56 100 PHE A O 1
ATOM 854 N N . VAL A 1 101 ? -11.787 8.448 -8.750 1.00 59.00 101 VAL A N 1
ATOM 855 C CA . VAL A 1 101 ? -12.744 8.767 -7.690 1.00 59.00 101 VAL A CA 1
ATOM 856 C C . VAL A 1 101 ? -12.314 10.122 -7.127 1.00 59.00 101 VAL A C 1
ATOM 858 O O . VAL A 1 101 ? -11.145 10.260 -6.747 1.00 59.00 101 VAL A O 1
ATOM 861 N N . PRO A 1 102 ? -13.195 11.140 -7.111 1.00 53.31 102 PRO A N 1
ATOM 862 C CA . PRO A 1 102 ? -12.868 12.440 -6.548 1.00 53.31 102 PRO A CA 1
ATOM 863 C C . PRO A 1 102 ? -12.364 12.310 -5.112 1.00 53.31 102 PRO A C 1
ATOM 865 O O . PRO A 1 102 ? -12.644 11.327 -4.425 1.00 53.31 102 PRO A O 1
ATOM 868 N N . ILE A 1 103 ? -11.609 13.320 -4.671 1.00 56.09 103 ILE A N 1
ATOM 869 C CA . ILE A 1 103 ? -11.088 13.466 -3.307 1.00 56.09 103 ILE A CA 1
ATOM 870 C C . ILE A 1 103 ? -12.277 13.618 -2.344 1.00 56.09 103 ILE A C 1
ATOM 872 O O . ILE A 1 103 ? -12.539 14.696 -1.827 1.00 56.09 103 ILE A O 1
ATOM 876 N N . ALA A 1 104 ? -13.032 12.552 -2.100 1.00 56.50 104 ALA A N 1
ATOM 877 C CA . ALA A 1 104 ? -13.749 12.433 -0.850 1.00 56.50 104 ALA A CA 1
ATOM 878 C C . ALA A 1 104 ? -12.683 12.441 0.251 1.00 56.50 104 ALA A C 1
ATOM 880 O O . ALA A 1 104 ? -11.601 11.870 0.070 1.00 56.50 104 ALA A O 1
ATOM 881 N N . GLU A 1 105 ? -12.953 13.127 1.360 1.00 74.00 105 GLU A N 1
ATOM 882 C CA . GLU A 1 105 ? -12.022 13.266 2.480 1.00 74.00 105 GLU A CA 1
ATOM 883 C C . GLU A 1 105 ? -11.870 11.936 3.219 1.00 74.00 105 GLU A C 1
ATOM 885 O O . GLU A 1 105 ? -12.349 11.738 4.340 1.00 74.00 105 GLU A O 1
ATOM 890 N N . PHE A 1 106 ? -11.206 10.983 2.573 1.00 88.94 106 PHE A N 1
ATOM 891 C CA . PHE A 1 106 ? -10.773 9.802 3.262 1.00 88.94 106 PHE A CA 1
ATOM 892 C C . PHE A 1 106 ? -9.612 10.174 4.172 1.00 88.94 106 PHE A C 1
ATOM 894 O O . PHE A 1 106 ? -8.647 10.840 3.778 1.00 88.94 106 PHE A O 1
ATOM 901 N N . THR A 1 107 ? -9.696 9.702 5.406 1.00 93.31 107 THR A N 1
ATOM 902 C CA . THR A 1 107 ? -8.608 9.822 6.364 1.00 93.31 107 THR A CA 1
ATOM 903 C C . THR A 1 107 ? -8.175 8.456 6.848 1.00 93.31 107 THR A C 1
ATOM 905 O O . THR A 1 107 ? -8.947 7.502 6.833 1.00 93.31 107 THR A O 1
ATOM 908 N N . TRP A 1 108 ? -6.929 8.344 7.284 1.00 94.19 108 TRP A N 1
ATOM 909 C CA . TRP A 1 108 ? -6.369 7.119 7.818 1.00 94.19 108 TRP A CA 1
ATOM 910 C C . TRP A 1 108 ? -5.687 7.359 9.159 1.00 94.19 108 TRP A C 1
ATOM 912 O O . TRP A 1 108 ? -5.120 8.423 9.434 1.00 94.19 108 TRP A O 1
ATOM 922 N N . LYS A 1 109 ? -5.726 6.337 10.012 1.00 95.62 109 LYS A N 1
ATOM 923 C CA . LYS A 1 109 ? -5.013 6.301 11.292 1.00 95.62 109 LYS A CA 1
ATOM 924 C C . LYS A 1 109 ? -4.421 4.916 11.498 1.00 95.62 109 LYS A C 1
ATOM 926 O O . LYS A 1 109 ? -5.085 3.924 11.222 1.00 95.62 109 LYS A O 1
ATOM 931 N N . PHE A 1 110 ? -3.201 4.857 12.019 1.00 96.44 110 PHE A N 1
ATOM 932 C CA . PHE A 1 110 ? -2.561 3.601 12.400 1.00 96.44 110 PHE A CA 1
ATOM 933 C C . PHE A 1 110 ? -2.458 3.505 13.924 1.00 96.44 110 PHE A C 1
ATOM 935 O O . PHE A 1 110 ? -1.835 4.355 14.564 1.00 96.44 110 PHE A O 1
ATOM 942 N N . ASP A 1 111 ? -3.086 2.483 14.497 1.00 95.12 111 ASP A N 1
ATOM 943 C CA . ASP A 1 111 ? -2.981 2.125 15.908 1.00 95.12 111 ASP A CA 1
ATOM 944 C C . ASP A 1 111 ? -1.808 1.156 16.087 1.00 95.12 111 ASP A C 1
ATOM 946 O O . ASP A 1 111 ? -1.916 -0.029 15.778 1.00 95.12 111 ASP A O 1
ATOM 950 N N . LYS A 1 112 ? -0.678 1.661 16.596 1.00 92.56 112 LYS A N 1
ATOM 951 C CA . LYS A 1 112 ? 0.533 0.857 16.821 1.00 92.56 112 LYS A CA 1
ATOM 952 C C . LYS A 1 112 ? 0.329 -0.238 17.872 1.00 92.56 112 LYS A C 1
ATOM 954 O O . LYS A 1 112 ? 0.972 -1.275 17.783 1.00 92.56 112 LYS A O 1
ATOM 959 N N . ARG A 1 113 ? -0.533 -0.034 18.873 1.00 91.44 113 ARG A N 1
ATOM 960 C CA . ARG A 1 113 ? -0.745 -1.047 19.921 1.00 91.44 113 ARG A CA 1
ATOM 961 C C . ARG A 1 113 ? -1.538 -2.221 19.370 1.00 91.44 113 ARG A C 1
ATOM 963 O O . ARG A 1 113 ? -1.190 -3.364 19.622 1.00 91.44 113 ARG A O 1
ATOM 970 N N . LYS A 1 114 ? -2.582 -1.926 18.593 1.00 93.38 114 LYS A N 1
ATOM 971 C CA . LYS A 1 114 ? -3.435 -2.954 17.983 1.00 93.38 114 L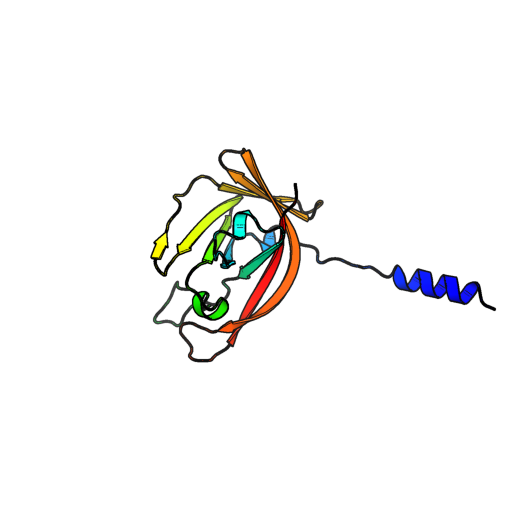YS A CA 1
ATOM 972 C C . LYS A 1 114 ? -2.882 -3.496 16.665 1.00 93.38 114 LYS A C 1
ATOM 974 O O . LYS A 1 114 ? -3.378 -4.514 16.200 1.00 93.38 114 LYS A O 1
ATOM 979 N N . GLN A 1 115 ? -1.884 -2.828 16.081 1.00 94.62 115 GLN A N 1
ATOM 980 C CA . GLN A 1 115 ? -1.388 -3.092 14.729 1.00 94.62 115 GLN A CA 1
ATOM 981 C C . GLN A 1 115 ? -2.533 -3.012 13.708 1.00 94.62 115 GLN A C 1
ATOM 983 O O . GLN A 1 115 ? -2.764 -3.938 12.945 1.00 94.62 115 GLN A O 1
ATOM 988 N N . VAL A 1 116 ? -3.305 -1.920 13.734 1.00 96.12 116 VAL A N 1
ATOM 989 C CA . VAL A 1 116 ? -4.476 -1.747 12.854 1.00 96.12 116 VAL A CA 1
ATOM 990 C C . VAL A 1 116 ? -4.424 -0.405 12.141 1.00 96.12 116 VAL A C 1
ATOM 992 O O . VAL A 1 116 ? -4.409 0.654 12.773 1.00 96.12 116 VAL A O 1
ATOM 995 N N . LEU A 1 117 ? -4.467 -0.454 10.815 1.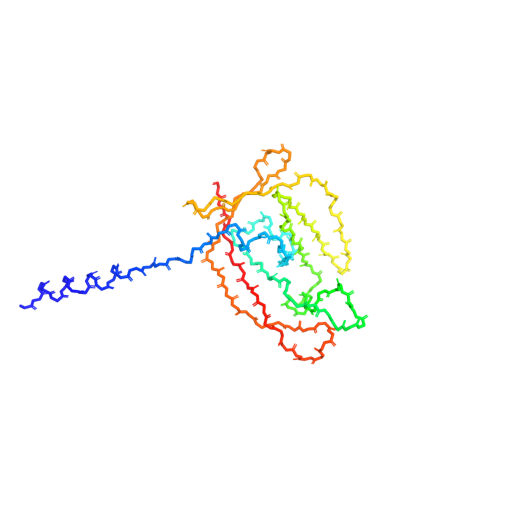00 95.56 117 LEU A N 1
ATOM 996 C CA . LEU A 1 117 ? -4.753 0.666 9.936 1.00 95.56 117 LEU A CA 1
ATOM 997 C C . LEU A 1 117 ? -6.272 0.822 9.805 1.00 95.56 117 LEU A C 1
ATOM 999 O O . LEU A 1 117 ? -6.982 -0.123 9.484 1.00 95.56 117 LEU A O 1
ATOM 1003 N N . LYS A 1 118 ? -6.784 2.020 10.057 1.00 95.69 118 LYS A N 1
ATOM 1004 C CA . LYS A 1 118 ? -8.203 2.359 9.927 1.00 95.69 118 LYS A CA 1
ATOM 1005 C C . LYS A 1 118 ? -8.359 3.414 8.857 1.00 95.69 118 LYS A C 1
ATOM 1007 O O . LYS A 1 118 ? -7.643 4.415 8.920 1.00 95.69 118 LYS A O 1
ATOM 1012 N N . VAL A 1 119 ? -9.303 3.221 7.944 1.00 92.56 119 VAL A N 1
ATOM 1013 C CA . VAL A 1 119 ? -9.672 4.218 6.936 1.00 92.56 119 VAL A CA 1
ATOM 1014 C C . VAL A 1 119 ? -11.093 4.694 7.189 1.00 92.56 119 VAL A C 1
ATOM 1016 O O . VAL A 1 119 ? -11.992 3.905 7.475 1.00 92.56 119 VAL A O 1
ATOM 1019 N N . PHE A 1 120 ? -11.281 6.003 7.110 1.00 92.56 120 PHE A N 1
ATOM 1020 C CA . PHE A 1 120 ? -12.528 6.695 7.390 1.00 92.56 120 PHE A CA 1
ATOM 1021 C C . PHE A 1 120 ? -12.929 7.526 6.181 1.00 92.56 120 PHE A C 1
ATOM 1023 O O . PHE A 1 120 ? -12.052 8.076 5.526 1.00 92.56 120 PHE A O 1
ATOM 1030 N N . LYS A 1 121 ? -14.228 7.692 5.951 1.00 89.94 121 LYS A N 1
ATOM 1031 C CA . LYS A 1 121 ? -14.822 8.674 5.038 1.00 89.94 121 LYS A CA 1
ATOM 1032 C C . LYS A 1 121 ? -15.775 9.521 5.863 1.00 89.94 121 LYS A C 1
ATOM 1034 O O . LYS A 1 121 ? -16.580 8.948 6.587 1.00 89.94 121 LYS A O 1
ATOM 1039 N N . GLU A 1 122 ? -15.649 10.847 5.832 1.00 89.25 122 GLU A N 1
ATOM 1040 C CA . GLU A 1 122 ? -16.548 11.740 6.594 1.00 89.25 122 GLU A CA 1
ATOM 1041 C C . GLU A 1 122 ? -16.649 11.343 8.086 1.00 89.25 122 GLU A C 1
ATOM 1043 O O . GLU A 1 122 ? -17.715 11.328 8.693 1.00 89.25 122 GLU A O 1
ATOM 1048 N N . LYS A 1 123 ? -15.507 10.968 8.687 1.00 89.06 123 LYS A N 1
ATOM 1049 C CA . LYS A 1 123 ? -15.369 10.441 10.066 1.00 89.06 123 LYS A CA 1
ATOM 1050 C C . LYS A 1 123 ? -16.016 9.069 10.326 1.00 89.06 123 LYS A C 1
ATOM 1052 O O . LYS A 1 123 ? -15.784 8.507 11.395 1.00 89.06 123 LYS A O 1
ATOM 1057 N N . GLN A 1 124 ? -16.735 8.488 9.371 1.00 92.19 124 GLN A N 1
ATOM 1058 C CA . GLN A 1 124 ? -17.262 7.129 9.459 1.00 92.19 124 GLN A CA 1
ATOM 1059 C C . GLN A 1 124 ? -16.185 6.113 9.088 1.00 92.19 124 GLN A C 1
ATOM 1061 O O . GLN A 1 124 ? -15.554 6.221 8.035 1.00 92.19 124 GLN A O 1
ATOM 1066 N N . LEU A 1 125 ? -15.969 5.118 9.948 1.00 93.19 125 LEU A N 1
ATOM 1067 C CA . LEU A 1 125 ? -15.040 4.024 9.680 1.00 93.19 125 LEU A CA 1
ATOM 1068 C C . LEU A 1 125 ? -15.544 3.203 8.486 1.00 93.19 125 LEU A C 1
ATOM 1070 O O . LEU A 1 125 ? -16.658 2.701 8.523 1.00 93.19 125 LEU A O 1
ATOM 1074 N N . GLN A 1 126 ? -14.711 3.063 7.457 1.00 89.81 126 GLN A N 1
ATOM 1075 C CA . GLN A 1 126 ? -15.036 2.299 6.251 1.00 89.81 126 GLN A CA 1
ATOM 1076 C C . GLN A 1 126 ? -14.455 0.889 6.320 1.00 89.81 126 GLN A C 1
ATOM 1078 O O . GLN A 1 126 ? -15.135 -0.082 6.021 1.00 89.81 126 GLN A O 1
ATOM 1083 N N . PHE A 1 127 ? -13.191 0.772 6.733 1.00 89.38 127 PHE A N 1
ATOM 1084 C CA . PHE A 1 127 ? -12.528 -0.520 6.886 1.00 89.38 127 PHE A CA 1
ATOM 1085 C C . PHE A 1 127 ? -11.361 -0.453 7.873 1.00 89.38 127 PHE A C 1
ATOM 1087 O O . PHE A 1 127 ? -10.754 0.603 8.104 1.00 89.38 127 PHE A O 1
ATOM 1094 N N . LYS A 1 128 ? -11.045 -1.615 8.449 1.00 94.56 128 LYS A N 1
ATOM 1095 C CA . LYS A 1 128 ? -9.862 -1.865 9.270 1.00 94.56 128 LYS A CA 1
ATOM 1096 C C . LYS A 1 128 ? -8.992 -2.903 8.567 1.00 94.56 128 LYS A C 1
ATOM 1098 O O . LYS A 1 128 ? -9.492 -3.900 8.059 1.00 94.56 128 LYS A O 1
ATOM 1103 N N . LEU A 1 129 ? -7.690 -2.662 8.569 1.00 93.94 129 LEU A N 1
ATOM 1104 C CA . LEU A 1 129 ? -6.686 -3.507 7.941 1.00 93.94 129 LEU A CA 1
ATOM 1105 C C . LEU A 1 129 ? -5.580 -3.786 8.954 1.00 93.94 129 LEU A C 1
ATOM 1107 O O . LEU A 1 129 ? -5.032 -2.860 9.556 1.00 93.94 129 LEU A O 1
ATOM 1111 N N . LYS A 1 130 ? -5.243 -5.054 9.146 1.00 94.88 130 LYS A N 1
ATOM 1112 C CA . LYS A 1 130 ? -4.122 -5.492 9.969 1.00 94.88 130 LYS A CA 1
ATOM 1113 C C . LYS A 1 130 ? -2.968 -5.894 9.051 1.00 94.88 130 LYS A C 1
ATOM 1115 O O . LYS A 1 130 ? -3.131 -6.852 8.302 1.00 94.88 130 LYS A O 1
ATOM 1120 N N . PRO A 1 131 ? -1.823 -5.193 9.063 1.00 94.62 131 PRO A N 1
ATOM 1121 C CA . PRO A 1 131 ? -0.655 -5.659 8.336 1.00 94.62 131 PRO A CA 1
ATOM 1122 C C . PRO A 1 131 ? -0.150 -6.965 8.947 1.00 94.62 131 PRO A C 1
ATOM 1124 O O . PRO A 1 131 ? -0.023 -7.077 10.168 1.00 94.62 131 PRO A O 1
ATOM 1127 N N . ILE A 1 132 ? 0.090 -7.954 8.089 1.00 93.44 132 ILE A N 1
ATOM 1128 C CA . ILE A 1 132 ? 0.523 -9.295 8.498 1.00 93.44 132 ILE A CA 1
ATOM 1129 C C . ILE A 1 132 ? 1.924 -9.637 7.991 1.00 93.44 132 ILE A C 1
ATOM 1131 O O . ILE A 1 132 ? 2.641 -10.372 8.664 1.00 93.44 132 ILE A O 1
ATOM 1135 N N . SER A 1 133 ? 2.350 -9.068 6.860 1.00 93.44 133 SER A N 1
ATOM 1136 C CA . SER A 1 133 ? 3.711 -9.236 6.344 1.00 93.44 133 SER A CA 1
ATOM 1137 C C . SER A 1 133 ? 4.127 -8.075 5.450 1.00 93.44 133 SER A C 1
ATOM 1139 O O . SER A 1 133 ? 3.302 -7.481 4.760 1.00 93.44 133 SER A O 1
ATOM 1141 N N . ASN A 1 134 ? 5.418 -7.769 5.454 1.00 94.44 134 ASN A N 1
ATOM 1142 C CA . ASN A 1 134 ? 6.081 -6.922 4.478 1.00 94.44 134 ASN A CA 1
ATOM 1143 C C . ASN A 1 134 ? 7.334 -7.645 3.987 1.00 94.44 134 ASN A C 1
ATOM 1145 O O . ASN A 1 134 ? 8.166 -8.061 4.797 1.00 94.44 134 ASN A O 1
ATOM 1149 N N . GLU A 1 135 ? 7.437 -7.822 2.677 1.00 94.75 135 GLU A N 1
ATOM 1150 C CA . GLU A 1 135 ? 8.539 -8.528 2.031 1.00 94.75 135 GLU A CA 1
ATOM 1151 C C . GLU A 1 135 ? 9.030 -7.773 0.800 1.00 94.75 135 GLU A C 1
ATOM 1153 O O . GLU A 1 135 ? 8.279 -7.030 0.168 1.00 94.75 135 GLU A O 1
ATOM 1158 N N . GLN A 1 136 ? 10.298 -7.964 0.448 1.00 96.38 136 GLN A N 1
ATOM 1159 C CA . GLN A 1 136 ? 10.837 -7.423 -0.792 1.00 96.38 136 GLN A CA 1
ATOM 1160 C C . GLN A 1 136 ? 10.498 -8.348 -1.955 1.00 96.38 136 GLN A C 1
ATOM 1162 O O . GLN A 1 136 ? 10.690 -9.560 -1.872 1.00 96.38 136 GLN A O 1
ATOM 1167 N N . ILE A 1 137 ? 10.033 -7.766 -3.053 1.00 95.94 137 ILE A N 1
ATOM 1168 C CA . ILE A 1 137 ? 9.749 -8.473 -4.299 1.00 95.94 137 ILE A CA 1
ATOM 1169 C C . ILE A 1 137 ? 10.485 -7.814 -5.461 1.00 95.94 137 ILE A C 1
ATOM 1171 O O . ILE A 1 137 ? 10.916 -6.662 -5.375 1.00 95.94 137 ILE A O 1
ATOM 1175 N N . LYS A 1 138 ? 10.606 -8.555 -6.561 1.00 94.56 138 LYS A N 1
ATOM 1176 C CA . LYS A 1 138 ? 11.134 -8.061 -7.830 1.00 94.56 138 LYS A CA 1
ATOM 1177 C C . LYS A 1 138 ? 9.998 -7.891 -8.828 1.00 94.56 138 LYS A C 1
ATOM 1179 O O . LYS A 1 138 ? 9.220 -8.822 -9.008 1.00 94.56 138 LYS A O 1
ATOM 1184 N N . ILE A 1 139 ? 9.920 -6.729 -9.466 1.00 94.00 139 ILE A N 1
ATOM 1185 C CA . ILE A 1 139 ? 8.915 -6.416 -10.488 1.00 94.00 139 ILE A CA 1
ATOM 1186 C C . ILE A 1 139 ? 9.553 -5.674 -11.653 1.00 94.00 139 ILE A C 1
ATOM 1188 O O . ILE A 1 139 ? 10.597 -5.054 -11.502 1.00 94.00 139 ILE A O 1
ATOM 1192 N N . GLU A 1 140 ? 8.933 -5.715 -12.821 1.00 92.44 140 GLU A N 1
ATOM 1193 C CA . GLU A 1 140 ? 9.520 -5.115 -14.016 1.00 92.44 140 GLU A CA 1
ATOM 1194 C C . GLU A 1 140 ? 9.350 -3.595 -14.072 1.00 92.44 140 GLU A C 1
ATOM 1196 O O . GLU A 1 140 ? 8.374 -3.020 -13.573 1.00 92.44 140 GLU A O 1
ATOM 1201 N N . SER A 1 141 ? 10.322 -2.950 -14.716 1.00 90.88 141 SER A N 1
ATOM 1202 C CA . SER A 1 141 ? 10.286 -1.525 -15.027 1.00 90.88 141 SER A CA 1
ATOM 1203 C C . SER A 1 141 ? 9.507 -1.240 -16.312 1.00 90.88 141 SER A C 1
ATOM 1205 O O . SER A 1 141 ? 9.605 -1.964 -17.301 1.00 90.88 141 SER A O 1
ATOM 1207 N N . ARG A 1 142 ? 8.780 -0.119 -16.338 1.00 89.31 142 ARG A N 1
ATOM 1208 C CA . ARG A 1 142 ? 8.186 0.444 -17.564 1.00 89.31 142 ARG A CA 1
ATOM 1209 C C . ARG A 1 142 ? 9.210 1.071 -18.502 1.00 89.31 142 ARG A C 1
ATOM 1211 O O . ARG A 1 142 ? 8.910 1.251 -19.677 1.00 89.31 142 ARG A O 1
ATOM 1218 N N . PHE A 1 143 ? 10.368 1.470 -17.975 1.00 86.56 143 PHE A N 1
ATOM 1219 C CA . PHE A 1 143 ? 11.330 2.327 -18.680 1.00 86.56 143 PHE A CA 1
ATOM 1220 C C . PHE A 1 143 ? 12.675 1.649 -18.947 1.00 86.56 143 PHE A C 1
ATOM 1222 O O . PHE A 1 143 ? 13.379 2.045 -19.869 1.00 86.56 143 PHE A O 1
ATOM 1229 N N . ALA A 1 144 ? 13.035 0.646 -18.148 1.00 71.56 144 ALA A N 1
ATOM 1230 C CA . ALA A 1 144 ? 14.257 -0.132 -18.304 1.00 71.56 144 ALA A CA 1
ATOM 1231 C C . ALA A 1 144 ? 13.847 -1.538 -18.757 1.00 71.56 144 ALA A C 1
ATOM 1233 O O . ALA A 1 144 ? 13.266 -2.293 -17.981 1.00 71.56 144 ALA A O 1
ATOM 1234 N N . GLY A 1 145 ? 14.013 -1.847 -20.045 1.00 63.81 145 GLY A N 1
ATOM 1235 C CA . GLY A 1 145 ? 13.592 -3.133 -20.608 1.00 63.81 145 GLY A CA 1
ATOM 1236 C C . GLY A 1 145 ? 14.179 -4.316 -19.827 1.00 63.81 145 GLY A C 1
ATOM 1237 O O . GLY A 1 145 ? 15.351 -4.284 -19.491 1.00 63.81 145 GLY A O 1
ATOM 1238 N N . GLN A 1 146 ? 13.350 -5.324 -19.527 1.00 62.47 146 GLN A N 1
ATOM 1239 C CA . GLN A 1 146 ? 13.653 -6.564 -18.772 1.00 62.47 146 GLN A CA 1
ATOM 1240 C C . GLN A 1 146 ? 14.345 -6.424 -17.397 1.00 62.47 146 GLN A C 1
ATOM 1242 O O . GLN A 1 146 ? 14.467 -7.421 -16.685 1.00 62.47 146 GLN A O 1
ATOM 1247 N N . ASP A 1 147 ? 14.720 -5.222 -16.968 1.00 80.00 147 ASP A N 1
ATOM 1248 C CA . ASP A 1 147 ? 15.321 -5.004 -15.661 1.00 80.00 147 ASP A CA 1
ATOM 1249 C C . ASP A 1 147 ? 14.270 -5.130 -14.553 1.00 80.00 147 ASP A C 1
ATOM 1251 O O . ASP A 1 147 ? 13.213 -4.482 -14.554 1.00 80.00 147 ASP A O 1
ATOM 1255 N N . LEU A 1 148 ? 14.593 -5.979 -13.577 1.00 89.50 148 LEU A N 1
ATOM 1256 C CA . LEU A 1 148 ? 13.795 -6.176 -12.377 1.00 89.50 148 LEU A CA 1
ATOM 1257 C C . LEU A 1 148 ? 14.166 -5.140 -11.314 1.00 89.50 148 LEU A C 1
ATOM 1259 O O . LEU A 1 148 ? 15.305 -5.066 -10.853 1.00 89.50 148 LEU A O 1
ATOM 1263 N N . LEU A 1 149 ? 13.166 -4.388 -10.876 1.00 92.38 149 LEU A N 1
ATOM 1264 C CA . LEU A 1 149 ? 13.217 -3.440 -9.774 1.00 92.38 149 LEU A CA 1
ATOM 1265 C C . LEU A 1 149 ? 12.865 -4.145 -8.465 1.00 92.38 149 LEU A C 1
ATOM 1267 O O . LEU A 1 149 ? 11.888 -4.892 -8.397 1.00 92.38 149 LEU A O 1
ATOM 1271 N N . THR A 1 150 ? 13.612 -3.856 -7.403 1.00 94.75 150 THR A N 1
ATOM 1272 C CA . THR A 1 150 ? 13.224 -4.257 -6.047 1.00 94.75 150 THR A CA 1
ATOM 1273 C C . THR A 1 150 ? 12.202 -3.262 -5.491 1.00 94.75 150 THR A C 1
ATOM 1275 O O . THR A 1 150 ? 12.411 -2.049 -5.550 1.00 94.75 150 THR A O 1
ATOM 1278 N N . THR A 1 151 ? 11.109 -3.771 -4.928 1.00 95.62 151 THR A N 1
ATOM 1279 C CA . THR A 1 151 ? 10.095 -2.994 -4.196 1.00 95.62 151 THR A CA 1
ATOM 1280 C C . THR A 1 151 ? 9.570 -3.792 -2.996 1.00 95.62 151 THR A C 1
ATOM 1282 O O . THR A 1 151 ? 9.983 -4.929 -2.774 1.00 95.62 151 THR A O 1
ATOM 1285 N N . ASN A 1 152 ? 8.666 -3.209 -2.212 1.00 96.38 152 ASN A N 1
ATOM 1286 C CA . ASN A 1 152 ? 8.028 -3.844 -1.065 1.00 96.38 152 ASN A CA 1
ATOM 1287 C C . ASN A 1 152 ? 6.608 -4.311 -1.405 1.00 96.38 152 ASN A C 1
ATOM 1289 O O . ASN A 1 152 ? 5.835 -3.576 -2.022 1.00 96.38 152 ASN A O 1
ATOM 1293 N N . LYS A 1 153 ? 6.246 -5.504 -0.933 1.00 96.56 153 LYS A N 1
ATOM 1294 C CA . LYS A 1 153 ? 4.885 -6.036 -0.922 1.00 96.56 153 LYS A CA 1
ATOM 1295 C C . LYS A 1 153 ? 4.396 -6.143 0.515 1.00 96.56 153 LYS A C 1
ATOM 1297 O O . LYS A 1 153 ? 4.929 -6.912 1.312 1.00 96.56 153 LYS A O 1
ATOM 1302 N N . LEU A 1 154 ? 3.346 -5.395 0.818 1.00 95.81 154 LEU A N 1
ATOM 1303 C CA . LEU A 1 154 ? 2.663 -5.381 2.099 1.00 95.81 154 LEU A CA 1
ATOM 1304 C C . LEU A 1 154 ? 1.369 -6.191 2.001 1.00 95.81 154 LEU A C 1
ATOM 1306 O O . LEU A 1 154 ? 0.476 -5.848 1.230 1.00 95.81 154 LEU A O 1
ATOM 1310 N N . THR A 1 155 ? 1.241 -7.227 2.822 1.00 94.69 155 THR A N 1
ATOM 1311 C CA . THR A 1 155 ? 0.005 -8.007 2.935 1.00 94.69 155 THR A CA 1
ATOM 1312 C C . THR A 1 155 ? -0.812 -7.511 4.123 1.00 94.69 155 THR A C 1
ATOM 1314 O O . THR A 1 155 ? -0.302 -7.371 5.241 1.00 94.69 155 THR A O 1
ATOM 1317 N N . LEU A 1 156 ? -2.092 -7.244 3.882 1.00 93.94 156 LEU A N 1
ATOM 1318 C CA . LEU A 1 156 ? -3.050 -6.706 4.839 1.00 93.94 156 LEU A CA 1
ATOM 1319 C C . LEU A 1 156 ? -4.245 -7.651 4.968 1.00 93.94 156 LEU A C 1
ATOM 1321 O O . LEU A 1 156 ? -4.825 -8.046 3.965 1.00 93.94 156 LEU A O 1
ATOM 1325 N N . LEU A 1 157 ? -4.652 -7.950 6.197 1.00 93.50 157 LEU A N 1
ATOM 1326 C CA . LEU A 1 157 ? -5.882 -8.675 6.508 1.00 93.50 157 LEU A CA 1
ATOM 1327 C C . LEU A 1 157 ? -6.998 -7.677 6.837 1.00 93.50 157 LEU A C 1
ATOM 1329 O O . LEU A 1 157 ? -6.832 -6.834 7.724 1.00 93.50 157 LEU A O 1
ATOM 1333 N N . LYS A 1 158 ? -8.134 -7.769 6.154 1.00 92.31 158 LYS A N 1
ATOM 1334 C CA . LYS A 1 158 ? -9.358 -7.040 6.485 1.00 92.31 158 LYS A CA 1
ATOM 1335 C C . LYS A 1 158 ? -9.970 -7.631 7.751 1.00 92.31 158 LYS A C 1
ATOM 1337 O O . LYS A 1 158 ? -10.061 -8.842 7.903 1.00 92.31 158 LYS A O 1
ATOM 1342 N N . ILE A 1 159 ? -10.331 -6.762 8.689 1.00 92.62 159 ILE A N 1
ATOM 1343 C CA . ILE A 1 159 ? -10.905 -7.158 9.980 1.00 92.62 159 ILE A CA 1
ATOM 1344 C C . ILE A 1 159 ? -12.153 -6.327 10.279 1.00 92.62 159 ILE A C 1
ATOM 1346 O O . ILE A 1 159 ? -12.262 -5.182 9.829 1.00 92.62 159 ILE A O 1
ATOM 1350 N N . GLU A 1 160 ? -13.065 -6.894 11.064 1.00 83.50 160 GLU A N 1
ATOM 1351 C CA . GLU A 1 160 ? -14.332 -6.267 11.470 1.00 83.50 160 GLU A CA 1
ATOM 1352 C C . GLU A 1 160 ? -14.169 -5.161 12.526 1.00 83.50 160 GLU A C 1
ATOM 1354 O O . GLU A 1 160 ? -13.293 -5.215 13.431 1.00 83.50 160 GLU A O 1
#

pLDDT: mean 84.4, std 12.74, range [45.72, 97.06]